Protein AF-A0A5T0M718-F1 (afdb_monomer_lite)

Structure (mmCIF, N/CA/C/O backbone):
data_AF-A0A5T0M718-F1
#
_entry.id   AF-A0A5T0M718-F1
#
loop_
_atom_site.group_PDB
_atom_site.id
_atom_site.type_symbol
_atom_site.label_atom_id
_atom_site.label_alt_id
_atom_site.label_comp_id
_atom_site.label_asym_id
_atom_site.label_entity_id
_atom_site.label_seq_id
_atom_site.pdbx_PDB_ins_code
_atom_site.Cartn_x
_atom_site.Cartn_y
_atom_site.Cartn_z
_atom_site.occupancy
_atom_site.B_iso_or_equiv
_atom_site.auth_seq_id
_atom_site.auth_comp_id
_atom_site.auth_asym_id
_atom_site.auth_atom_id
_atom_site.pdbx_PDB_model_num
ATOM 1 N N . TRP A 1 1 ? -5.442 0.316 13.761 1.00 75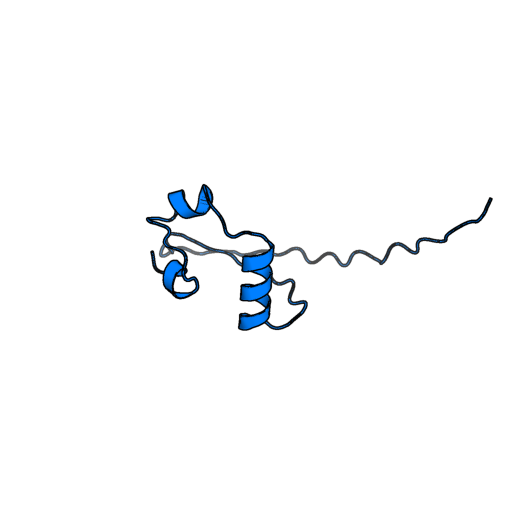.56 1 TRP A N 1
ATOM 2 C CA . TRP A 1 1 ? -5.765 -0.369 12.492 1.00 75.56 1 TRP A CA 1
ATOM 3 C C . TRP A 1 1 ? -4.821 -1.558 12.267 1.00 75.56 1 TRP A C 1
ATOM 5 O O . TRP A 1 1 ? -3.671 -1.463 12.682 1.00 75.56 1 TRP A O 1
ATOM 15 N N . ARG A 1 2 ? -5.279 -2.681 11.674 1.00 78.69 2 ARG A N 1
ATOM 16 C CA . ARG A 1 2 ? -4.508 -3.951 11.577 1.00 78.69 2 ARG A CA 1
ATOM 17 C C . ARG A 1 2 ? -3.205 -3.821 10.784 1.00 78.69 2 ARG A C 1
ATOM 19 O O . ARG A 1 2 ? -2.222 -4.464 11.129 1.00 78.69 2 ARG A O 1
ATOM 26 N N . PHE A 1 3 ? -3.172 -2.950 9.779 1.00 84.12 3 PHE A N 1
ATOM 27 C CA . PHE A 1 3 ? -1.971 -2.709 8.980 1.00 84.12 3 PHE A CA 1
ATOM 28 C C . PHE A 1 3 ? -0.812 -2.121 9.806 1.00 84.12 3 PHE A C 1
ATOM 30 O O . PHE A 1 3 ? 0.349 -2.390 9.511 1.00 84.12 3 PHE A O 1
ATOM 37 N N . ASN A 1 4 ? -1.106 -1.427 10.918 1.00 87.31 4 ASN A N 1
ATOM 38 C CA . ASN A 1 4 ? -0.082 -0.972 11.867 1.00 87.31 4 ASN A CA 1
ATOM 39 C C . ASN A 1 4 ? 0.700 -2.138 12.499 1.00 87.31 4 ASN A C 1
ATOM 41 O O . ASN A 1 4 ? 1.743 -1.905 13.084 1.00 87.31 4 ASN A O 1
ATOM 45 N N . ALA A 1 5 ? 0.247 -3.394 12.417 1.00 86.56 5 ALA A N 1
ATOM 46 C CA . ALA A 1 5 ? 1.048 -4.524 12.900 1.00 86.56 5 ALA A CA 1
ATOM 47 C C . ALA A 1 5 ? 2.349 -4.703 12.094 1.00 86.56 5 ALA A C 1
ATOM 49 O O . ALA A 1 5 ? 3.343 -5.206 12.616 1.00 86.56 5 ALA A O 1
ATOM 50 N N . PHE A 1 6 ? 2.363 -4.263 10.833 1.00 85.19 6 PHE A N 1
ATOM 51 C CA . PHE A 1 6 ? 3.526 -4.369 9.953 1.00 85.19 6 PHE A CA 1
ATOM 52 C C . PHE A 1 6 ? 4.515 -3.207 10.100 1.00 85.19 6 PHE A C 1
ATOM 54 O O . PHE A 1 6 ? 5.666 -3.320 9.675 1.00 85.19 6 PHE A O 1
ATOM 61 N N . PHE A 1 7 ? 4.093 -2.099 10.713 1.00 82.81 7 PHE A N 1
ATOM 62 C CA . PHE A 1 7 ? 4.862 -0.862 10.767 1.00 82.81 7 PHE A CA 1
ATOM 63 C C . PHE A 1 7 ? 4.873 -0.300 12.181 1.00 82.81 7 PHE A C 1
ATOM 65 O O . PHE A 1 7 ? 3.865 -0.274 12.865 1.00 82.81 7 PHE A O 1
ATOM 72 N N . LYS A 1 8 ? 5.994 0.287 12.608 1.00 72.50 8 LYS A N 1
ATOM 73 C CA . LYS A 1 8 ? 6.019 1.056 13.868 1.00 72.50 8 LYS A CA 1
ATOM 74 C C . LYS A 1 8 ? 5.189 2.353 13.800 1.00 72.50 8 LYS A C 1
ATOM 76 O O . LYS A 1 8 ? 5.094 3.068 14.793 1.00 72.50 8 LYS A O 1
ATOM 81 N N . ASN A 1 9 ? 4.611 2.653 12.635 1.00 65.44 9 ASN A N 1
ATOM 82 C CA . ASN A 1 9 ? 3.737 3.791 12.399 1.00 65.44 9 ASN A CA 1
ATOM 83 C C . ASN A 1 9 ? 2.329 3.529 12.949 1.00 65.44 9 ASN A C 1
ATOM 85 O O . ASN A 1 9 ? 1.860 2.391 12.983 1.00 65.44 9 ASN A O 1
ATOM 89 N N . LYS A 1 10 ? 1.643 4.590 13.380 1.00 76.06 10 LYS A N 1
ATOM 90 C CA . LYS A 1 10 ? 0.328 4.484 14.025 1.00 76.06 10 LYS A CA 1
ATOM 91 C C . LYS A 1 10 ? -0.724 5.289 13.270 1.00 76.06 10 LYS A C 1
ATOM 93 O O . LYS A 1 10 ? -1.131 6.347 13.742 1.00 76.06 10 LYS A O 1
ATOM 98 N N . TRP A 1 11 ? -1.191 4.767 12.135 1.00 91.38 11 TRP A N 1
ATOM 99 C CA . TRP A 1 11 ? -2.409 5.298 11.518 1.00 91.38 11 TRP A CA 1
ATOM 100 C C . TRP A 1 11 ? -3.606 5.031 12.419 1.00 91.38 11 TRP A C 1
ATOM 102 O O . TRP A 1 11 ? -3.748 3.928 12.971 1.00 91.38 11 TRP A O 1
ATOM 112 N N . LYS A 1 12 ? -4.469 6.031 12.582 1.00 91.62 12 LYS A N 1
ATOM 113 C CA . LYS A 1 12 ? -5.673 5.889 13.412 1.00 91.62 12 LYS A CA 1
ATOM 114 C C . LYS A 1 12 ? -6.704 4.991 12.725 1.00 91.62 12 LYS A C 1
ATOM 116 O O . LYS A 1 12 ? -7.174 4.023 13.326 1.00 91.62 12 LYS A O 1
ATOM 121 N N . ASN A 1 13 ? -6.985 5.272 11.457 1.00 91.06 13 ASN A N 1
ATOM 122 C CA . ASN A 1 13 ? -7.940 4.574 10.596 1.00 91.06 13 ASN A CA 1
ATOM 123 C C . ASN A 1 13 ? -7.422 4.529 9.141 1.00 91.06 13 ASN A C 1
ATOM 125 O O . ASN A 1 13 ? -6.302 4.969 8.870 1.00 91.06 13 ASN A O 1
ATOM 129 N N . PHE A 1 14 ? -8.211 3.974 8.218 1.00 91.06 14 PHE A N 1
ATOM 130 C CA . PHE A 1 14 ? -7.829 3.875 6.806 1.00 91.06 14 PHE A CA 1
ATOM 131 C C . PHE A 1 14 ? -7.696 5.248 6.133 1.00 91.06 14 PHE A C 1
ATOM 133 O O . PHE A 1 14 ? -6.759 5.477 5.375 1.00 91.06 14 PHE A O 1
ATOM 140 N N . GLU A 1 15 ? -8.566 6.203 6.462 1.00 92.75 15 GLU A N 1
ATOM 141 C CA . GLU A 1 15 ? -8.501 7.568 5.920 1.00 92.75 15 GLU A CA 1
ATOM 142 C C . GLU A 1 15 ? -7.203 8.296 6.306 1.00 92.75 15 GLU A C 1
ATOM 144 O O . GLU A 1 15 ? -6.603 8.989 5.485 1.00 92.75 15 GLU A O 1
ATOM 149 N N . ASP A 1 16 ? -6.744 8.135 7.549 1.00 93.19 16 ASP A N 1
ATOM 150 C CA . ASP A 1 16 ? -5.465 8.675 8.026 1.00 93.19 16 ASP A CA 1
ATOM 151 C C . ASP A 1 16 ? -4.281 8.037 7.281 1.00 93.19 16 ASP A C 1
ATOM 153 O O . ASP A 1 16 ? -3.304 8.721 6.973 1.00 93.19 16 ASP A O 1
ATOM 157 N N . PHE A 1 17 ? -4.393 6.754 6.915 1.00 91.50 17 PHE A N 1
ATOM 158 C CA . PHE A 1 17 ? -3.432 6.083 6.037 1.00 91.50 17 PHE A CA 1
ATOM 159 C C . PHE A 1 17 ? -3.407 6.675 4.628 1.00 91.50 17 PHE A C 1
ATOM 161 O O . PHE A 1 17 ? -2.324 6.984 4.136 1.00 91.50 17 PHE A O 1
ATOM 168 N N . LEU A 1 18 ? -4.565 6.916 4.009 1.00 90.88 18 LEU A N 1
ATOM 169 C CA . LEU A 1 18 ? -4.633 7.537 2.681 1.00 90.88 18 LEU A CA 1
ATOM 170 C C . LEU A 1 18 ? -4.046 8.956 2.666 1.00 90.88 18 LEU A C 1
ATOM 172 O O . LEU A 1 18 ? -3.388 9.342 1.704 1.00 90.88 18 LEU A O 1
ATOM 176 N N . LYS A 1 19 ? -4.251 9.731 3.739 1.00 94.19 19 LYS A N 1
ATOM 177 C CA . LYS A 1 19 ? -3.701 11.093 3.872 1.00 94.19 19 LYS A CA 1
ATOM 178 C C . LYS A 1 19 ? -2.195 11.109 4.121 1.00 94.19 19 LYS A C 1
ATOM 180 O O . LYS A 1 19 ? -1.531 12.086 3.778 1.00 94.19 19 LYS A O 1
ATOM 185 N N . LYS A 1 20 ? -1.663 10.078 4.777 1.00 91.69 20 LYS A N 1
ATOM 186 C CA . LYS A 1 20 ? -0.252 9.979 5.172 1.00 91.69 20 LYS A CA 1
ATOM 187 C C . LYS A 1 20 ? 0.286 8.585 4.853 1.00 91.69 20 LYS A C 1
ATOM 189 O O . LYS A 1 20 ? 0.594 7.841 5.787 1.00 91.69 20 LYS A O 1
ATOM 194 N N . PRO A 1 21 ? 0.392 8.208 3.570 1.00 90.31 21 PRO A N 1
ATOM 195 C CA . PRO A 1 21 ? 0.853 6.879 3.195 1.00 90.31 21 PRO A CA 1
ATOM 196 C C . PRO A 1 21 ? 2.313 6.661 3.615 1.00 90.31 21 PRO A C 1
ATOM 198 O O . PRO A 1 21 ? 3.008 7.565 4.088 1.00 90.31 21 PRO A O 1
ATOM 201 N N . LEU A 1 22 ? 2.794 5.429 3.451 1.00 89.56 22 LEU A N 1
ATOM 202 C CA . LEU A 1 22 ? 4.215 5.130 3.611 1.00 89.56 22 LEU A CA 1
ATOM 203 C C . LEU A 1 22 ? 5.051 5.984 2.658 1.00 89.56 22 LEU A C 1
ATOM 205 O O . LEU A 1 22 ? 4.658 6.234 1.522 1.00 89.56 22 LEU A O 1
ATOM 209 N N . SER A 1 23 ? 6.246 6.375 3.100 1.00 90.44 23 SER A N 1
ATOM 210 C CA . SER A 1 23 ? 7.247 6.846 2.151 1.00 90.44 23 SER A CA 1
ATOM 211 C C . SER A 1 23 ? 7.656 5.693 1.233 1.00 90.44 23 SER A C 1
ATOM 213 O O . SER A 1 23 ? 7.735 4.542 1.672 1.00 90.44 23 SER A O 1
ATOM 215 N N . VAL A 1 24 ? 7.990 6.009 -0.021 1.00 89.38 24 VAL A N 1
ATOM 216 C CA . VAL A 1 24 ? 8.430 5.024 -1.027 1.00 89.38 24 VAL A CA 1
ATOM 217 C C . VAL A 1 24 ? 9.561 4.137 -0.489 1.00 89.38 24 VAL A C 1
ATOM 219 O O . VAL A 1 24 ? 9.546 2.923 -0.650 1.00 89.38 24 VAL A O 1
ATOM 222 N N . GLN A 1 25 ? 10.519 4.713 0.243 1.00 90.69 25 GLN A N 1
ATOM 223 C CA . GLN A 1 25 ? 11.617 3.954 0.853 1.00 90.69 25 GLN A CA 1
ATOM 224 C C . GLN A 1 25 ? 11.138 2.949 1.914 1.00 90.69 25 GLN A C 1
ATOM 226 O O . GLN A 1 25 ? 11.635 1.822 1.972 1.00 90.69 25 GLN A O 1
ATOM 231 N N . ALA A 1 26 ? 10.185 3.345 2.765 1.00 89.69 26 ALA A N 1
ATOM 232 C CA . ALA A 1 26 ? 9.632 2.466 3.789 1.00 89.69 26 ALA A CA 1
ATOM 233 C C . ALA A 1 26 ? 8.806 1.336 3.162 1.00 89.69 26 ALA A C 1
ATOM 235 O O . ALA A 1 26 ? 8.906 0.190 3.607 1.00 89.69 26 ALA A O 1
ATOM 236 N N . GLU A 1 27 ? 8.050 1.647 2.108 1.00 89.19 27 GLU A N 1
ATOM 237 C CA . GLU A 1 27 ? 7.320 0.663 1.317 1.00 89.19 27 GLU A CA 1
ATOM 238 C C . GLU A 1 27 ? 8.278 -0.336 0.657 1.00 89.19 27 GLU A C 1
ATOM 240 O O . GLU A 1 27 ? 8.138 -1.531 0.892 1.00 89.19 27 GLU A O 1
ATOM 245 N N . ILE A 1 28 ? 9.302 0.118 -0.077 1.00 89.38 28 ILE A N 1
ATOM 246 C CA . ILE A 1 28 ? 10.297 -0.760 -0.723 1.00 89.38 28 ILE A CA 1
ATOM 247 C C . ILE A 1 28 ? 10.971 -1.672 0.305 1.00 89.38 28 ILE A C 1
ATOM 249 O O . ILE A 1 28 ? 11.087 -2.878 0.085 1.00 89.38 28 ILE A O 1
ATOM 253 N N . LYS A 1 29 ? 11.380 -1.129 1.459 1.00 90.31 29 LYS A N 1
ATOM 254 C CA . LYS A 1 29 ? 11.995 -1.923 2.532 1.00 90.31 29 LYS A CA 1
ATOM 255 C C . LYS A 1 29 ? 11.046 -3.001 3.057 1.00 90.31 29 LYS A C 1
ATOM 257 O O . LYS A 1 29 ? 11.473 -4.129 3.303 1.00 90.31 29 LYS A O 1
ATOM 262 N N . TRP A 1 30 ? 9.774 -2.661 3.240 1.00 89.94 30 TRP A N 1
ATOM 263 C CA . TRP A 1 30 ? 8.751 -3.608 3.670 1.00 89.94 30 TRP A CA 1
ATOM 264 C C . TRP A 1 30 ? 8.445 -4.659 2.594 1.00 89.94 30 TRP A C 1
ATOM 266 O O . TRP A 1 30 ? 8.409 -5.848 2.914 1.00 89.94 30 TRP A O 1
ATOM 276 N N . ARG A 1 31 ? 8.337 -4.254 1.321 1.00 90.00 31 ARG A N 1
ATOM 277 C CA . ARG A 1 31 ? 8.134 -5.149 0.172 1.00 90.00 31 ARG A CA 1
ATOM 278 C C . ARG A 1 31 ? 9.273 -6.152 0.041 1.00 90.00 31 ARG A C 1
ATOM 280 O O . ARG A 1 31 ? 9.014 -7.349 0.010 1.00 90.00 31 ARG A O 1
ATOM 287 N N . ASN A 1 32 ? 10.519 -5.686 0.081 1.00 91.38 32 ASN A N 1
ATOM 288 C CA . ASN A 1 32 ? 11.697 -6.552 0.009 1.00 91.38 32 ASN A CA 1
ATOM 289 C C . ASN A 1 32 ? 11.739 -7.568 1.160 1.00 91.38 32 ASN A C 1
ATOM 291 O O . ASN A 1 32 ? 12.145 -8.709 0.957 1.00 91.38 32 ASN A O 1
ATOM 295 N N . LYS A 1 33 ? 11.291 -7.175 2.362 1.00 90.19 33 LYS A N 1
ATOM 296 C CA . LYS A 1 33 ? 11.239 -8.069 3.527 1.00 90.19 33 LYS A CA 1
ATOM 297 C C . LYS A 1 33 ? 10.204 -9.190 3.370 1.00 90.19 33 LYS A C 1
ATOM 299 O O . LYS A 1 33 ? 10.451 -10.289 3.853 1.00 90.19 33 LYS A O 1
ATOM 304 N N . LEU A 1 34 ? 9.048 -8.909 2.768 1.00 88.38 34 LEU A N 1
ATOM 305 C CA . LEU A 1 34 ? 7.951 -9.879 2.644 1.00 88.38 34 LEU A CA 1
ATOM 306 C C . LEU A 1 34 ? 8.005 -10.713 1.363 1.00 88.38 34 LEU A C 1
ATOM 308 O O . LEU A 1 34 ? 7.638 -11.883 1.389 1.00 88.38 34 LEU A O 1
ATOM 312 N N . PHE A 1 35 ? 8.430 -10.112 0.253 1.00 88.06 35 PHE A N 1
ATOM 313 C CA . PHE A 1 35 ? 8.269 -10.676 -1.088 1.00 88.06 35 PHE A CA 1
ATOM 314 C C . PHE A 1 35 ? 9.594 -10.901 -1.830 1.00 88.06 35 PHE A C 1
ATOM 316 O O . PHE A 1 35 ? 9.575 -11.377 -2.965 1.00 88.06 35 PHE A O 1
ATOM 323 N N . GLY A 1 36 ? 10.727 -10.560 -1.205 1.00 86.56 36 GLY A N 1
ATOM 324 C CA . GLY A 1 36 ? 12.053 -10.611 -1.818 1.00 86.56 36 GLY A CA 1
ATOM 325 C C . GLY A 1 36 ? 12.371 -9.393 -2.690 1.00 86.56 36 GLY A C 1
ATOM 326 O O . GLY A 1 36 ? 11.526 -8.536 -2.958 1.00 86.56 36 GLY A O 1
ATOM 327 N N . THR A 1 37 ? 13.630 -9.293 -3.108 1.00 84.69 37 THR A N 1
ATOM 328 C CA . THR A 1 37 ? 14.143 -8.201 -3.944 1.00 84.69 37 THR A CA 1
ATOM 329 C C . THR A 1 37 ? 13.518 -8.231 -5.341 1.00 84.69 37 THR A C 1
ATOM 331 O O . THR A 1 37 ? 13.291 -9.303 -5.891 1.00 84.69 37 THR A O 1
ATOM 334 N N . TYR A 1 38 ? 13.269 -7.055 -5.930 1.00 75.94 38 TYR A N 1
ATOM 335 C CA . TYR A 1 38 ? 12.719 -6.886 -7.290 1.00 75.94 38 TYR A CA 1
ATOM 336 C C . TYR A 1 38 ? 11.327 -7.479 -7.535 1.00 75.94 38 TYR A C 1
ATOM 338 O O . TYR A 1 38 ? 10.882 -7.551 -8.678 1.00 75.94 38 TYR A O 1
ATOM 346 N N . ASN A 1 39 ? 10.589 -7.857 -6.492 1.00 80.50 39 ASN A N 1
ATOM 347 C CA . ASN A 1 39 ? 9.201 -8.241 -6.681 1.00 80.50 39 ASN A CA 1
ATOM 348 C C . ASN A 1 39 ? 8.398 -7.010 -7.140 1.00 80.50 39 ASN A C 1
ATOM 350 O O . ASN A 1 39 ? 8.382 -5.994 -6.447 1.00 80.50 39 ASN A O 1
ATOM 354 N N . LEU A 1 40 ? 7.738 -7.079 -8.297 1.00 79.31 40 LEU A N 1
ATOM 355 C CA . LEU A 1 40 ? 6.908 -6.001 -8.861 1.00 79.31 40 LEU A CA 1
ATOM 356 C C . LEU A 1 40 ? 5.406 -6.279 -8.720 1.00 79.31 40 LEU A C 1
ATOM 358 O O . LEU A 1 40 ? 4.585 -5.566 -9.289 1.00 79.31 40 LEU A O 1
ATOM 362 N N . SER A 1 41 ? 5.035 -7.297 -7.940 1.00 82.00 41 SER A N 1
ATOM 363 C CA . SER A 1 41 ? 3.632 -7.631 -7.715 1.00 82.00 41 SER A CA 1
ATOM 364 C C . SER A 1 41 ? 2.909 -6.462 -7.037 1.00 82.00 41 SER A C 1
ATOM 366 O O . SER A 1 41 ? 3.454 -5.874 -6.087 1.00 82.00 41 SER A O 1
ATOM 368 N N . PRO A 1 42 ? 1.694 -6.121 -7.496 1.00 83.56 42 PRO A N 1
ATOM 369 C CA . PRO A 1 42 ? 0.891 -5.083 -6.873 1.00 83.56 42 PRO A CA 1
ATOM 370 C C . PRO A 1 42 ? 0.484 -5.500 -5.458 1.00 83.56 42 PRO A C 1
ATOM 372 O O . PRO A 1 42 ? 0.255 -6.677 -5.177 1.00 83.56 42 PRO A O 1
ATOM 375 N N . ILE A 1 43 ? 0.365 -4.519 -4.566 1.00 85.94 43 ILE A N 1
ATOM 376 C CA . ILE A 1 43 ? -0.143 -4.717 -3.208 1.00 85.94 43 ILE A CA 1
ATOM 377 C C . ILE A 1 43 ? -1.438 -3.934 -3.084 1.00 85.94 43 ILE A C 1
ATOM 379 O O . ILE A 1 43 ? -1.449 -2.711 -3.194 1.00 85.94 43 ILE A O 1
ATOM 383 N N . ILE A 1 44 ? -2.531 -4.656 -2.858 1.00 87.31 44 ILE A N 1
ATOM 384 C CA . ILE A 1 44 ? -3.869 -4.083 -2.743 1.00 87.31 44 ILE A CA 1
ATOM 385 C C . ILE A 1 44 ? -4.253 -4.084 -1.266 1.00 87.31 44 ILE A C 1
ATOM 387 O O . ILE A 1 44 ? -4.239 -5.127 -0.613 1.00 87.31 44 ILE A O 1
ATOM 391 N N . ILE A 1 45 ? -4.589 -2.909 -0.736 1.00 87.12 45 ILE A N 1
ATOM 392 C CA . ILE A 1 45 ? -4.999 -2.727 0.658 1.00 87.12 45 ILE A CA 1
ATOM 393 C C . ILE A 1 45 ? -6.459 -2.277 0.659 1.00 87.12 45 ILE A C 1
ATOM 395 O O . ILE A 1 45 ? -6.790 -1.236 0.099 1.00 87.12 45 ILE A O 1
ATOM 399 N N . LEU A 1 46 ? -7.321 -3.060 1.304 1.00 87.50 46 LEU A N 1
ATOM 400 C CA . LEU A 1 46 ? -8.746 -2.771 1.465 1.00 87.50 46 LEU A CA 1
ATOM 401 C C . LEU A 1 46 ? -9.048 -2.503 2.942 1.00 87.50 46 LEU A C 1
ATOM 403 O O . LEU A 1 46 ? -8.541 -3.210 3.814 1.00 87.50 46 LEU A O 1
ATOM 407 N N . GLU A 1 47 ? -9.882 -1.501 3.228 1.00 87.75 47 GLU A N 1
ATOM 408 C CA . GLU A 1 47 ? -10.342 -1.235 4.597 1.00 87.75 47 GLU A CA 1
ATOM 409 C C . GLU A 1 47 ? -11.249 -2.357 5.109 1.00 87.75 47 GLU A C 1
ATOM 411 O O . GLU A 1 47 ? -11.037 -2.877 6.204 1.00 87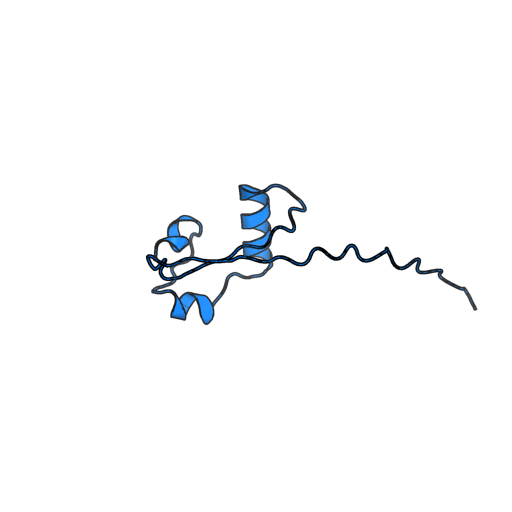.75 47 GLU A O 1
ATOM 416 N N . ASN A 1 48 ? -12.223 -2.746 4.282 1.00 86.88 48 ASN A N 1
ATOM 417 C CA . ASN A 1 48 ? -13.205 -3.777 4.572 1.00 86.88 48 ASN A CA 1
ATOM 418 C C . ASN A 1 48 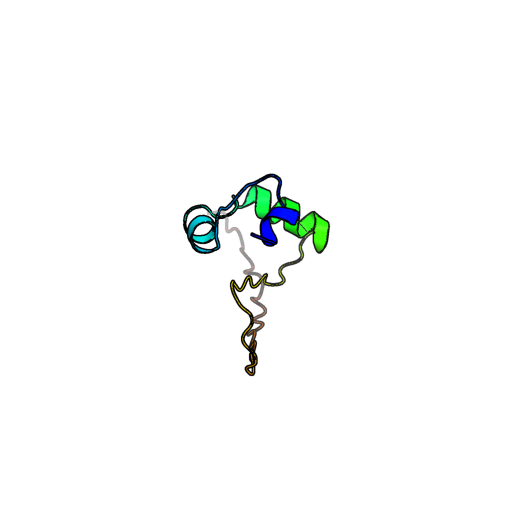? -13.286 -4.758 3.400 1.00 86.88 48 ASN A C 1
ATOM 420 O O . ASN A 1 48 ? -13.314 -4.353 2.238 1.00 86.88 48 ASN A O 1
ATOM 424 N N . ILE A 1 49 ? -13.357 -6.049 3.722 1.00 87.56 49 ILE A N 1
ATOM 425 C CA . ILE A 1 49 ? -13.673 -7.107 2.762 1.00 87.56 49 ILE A CA 1
ATOM 426 C C . ILE A 1 49 ? -15.148 -7.438 2.960 1.00 87.56 49 ILE A C 1
ATOM 428 O O . ILE A 1 49 ? -15.546 -7.937 4.012 1.00 87.56 49 ILE A O 1
ATOM 432 N N . LEU A 1 50 ? -15.959 -7.102 1.967 1.00 91.19 50 LEU A N 1
ATOM 433 C CA . LEU A 1 50 ? -17.383 -7.396 1.937 1.00 91.19 50 LEU A CA 1
ATOM 434 C C . LEU A 1 50 ? -17.589 -8.839 1.449 1.00 91.19 50 LEU A C 1
ATOM 436 O O . LEU A 1 50 ? -16.753 -9.359 0.710 1.00 91.19 50 LEU A O 1
ATOM 440 N N . PRO A 1 51 ? -18.687 -9.512 1.829 1.00 90.94 51 PRO A N 1
ATOM 441 C CA . PRO A 1 51 ? -19.027 -10.836 1.314 1.00 90.94 51 PRO A CA 1
ATOM 442 C C . PRO A 1 51 ? -19.568 -10.724 -0.122 1.00 90.94 51 PRO A C 1
ATOM 444 O O . PRO A 1 51 ? -20.740 -10.974 -0.392 1.00 90.94 51 PRO A O 1
ATOM 447 N N . SER A 1 52 ? -18.715 -10.293 -1.045 1.00 91.00 52 SER A N 1
ATOM 448 C CA . SER A 1 52 ? -19.014 -10.111 -2.461 1.00 91.00 52 SER A CA 1
ATOM 449 C C . SER A 1 52 ? -17.907 -10.715 -3.325 1.00 91.00 52 SER A C 1
ATOM 451 O O . SER A 1 52 ? -16.824 -11.065 -2.849 1.00 91.00 52 SER A O 1
ATOM 453 N N . ARG A 1 53 ? -18.188 -10.873 -4.621 1.00 90.81 53 ARG A N 1
ATOM 454 C CA . ARG A 1 53 ? -17.185 -11.326 -5.583 1.00 90.81 53 ARG A CA 1
ATOM 455 C C . ARG A 1 53 ? -16.257 -10.165 -5.929 1.00 90.81 53 ARG A C 1
ATOM 457 O O . ARG A 1 53 ? -16.708 -9.150 -6.450 1.00 90.81 53 ARG A O 1
ATOM 464 N N . TYR A 1 54 ? -14.967 -10.361 -5.687 1.00 89.44 54 TYR A N 1
ATOM 465 C CA . TYR A 1 54 ? -13.906 -9.485 -6.169 1.00 89.44 54 TYR A CA 1
ATOM 466 C C . TYR A 1 54 ? -13.272 -10.113 -7.405 1.00 89.44 54 TYR A C 1
ATOM 468 O O . TYR A 1 54 ? -12.904 -11.287 -7.388 1.00 89.44 54 TYR A O 1
ATOM 476 N N . GLU A 1 55 ? -13.141 -9.337 -8.472 1.00 89.81 55 GLU A N 1
ATOM 477 C CA . GLU A 1 55 ? -12.426 -9.736 -9.678 1.00 89.81 55 GLU A CA 1
ATOM 478 C C . GLU A 1 55 ? -11.212 -8.821 -9.845 1.00 89.81 55 GLU A C 1
ATOM 480 O O . GLU A 1 55 ? -11.346 -7.599 -9.888 1.00 89.81 55 GLU A O 1
ATOM 485 N N . VAL A 1 56 ? -10.016 -9.415 -9.873 1.00 85.25 56 VAL A N 1
ATOM 486 C CA . VAL A 1 56 ? -8.751 -8.695 -10.057 1.00 85.25 56 VAL A CA 1
ATOM 487 C C . VAL A 1 56 ? -8.197 -9.087 -11.418 1.00 85.25 56 VAL A C 1
ATOM 489 O O . VAL A 1 56 ? -7.736 -10.210 -11.603 1.00 85.25 56 VAL A O 1
ATOM 492 N N . ILE A 1 57 ? -8.254 -8.159 -12.371 1.00 85.56 57 ILE A N 1
ATOM 493 C CA . ILE A 1 57 ? -7.719 -8.348 -13.721 1.00 85.56 57 ILE A CA 1
ATOM 494 C C . ILE A 1 57 ? -6.446 -7.513 -13.829 1.00 85.56 57 ILE A C 1
ATOM 496 O O . ILE A 1 57 ? -6.492 -6.287 -13.754 1.00 85.56 57 ILE A O 1
ATOM 500 N N . ALA A 1 58 ? -5.305 -8.178 -13.994 1.00 77.50 58 ALA A N 1
ATOM 501 C CA . ALA A 1 58 ? -4.025 -7.528 -14.240 1.00 77.50 58 ALA A CA 1
ATOM 502 C C . ALA A 1 58 ? -3.648 -7.712 -15.712 1.00 77.50 58 ALA A C 1
ATOM 504 O O . ALA A 1 58 ? -3.486 -8.838 -16.182 1.00 77.50 58 ALA A O 1
ATOM 505 N N . LYS A 1 59 ? -3.497 -6.607 -16.443 1.00 77.38 59 LYS A N 1
ATOM 506 C CA . LYS A 1 59 ? -2.946 -6.639 -17.798 1.00 77.38 59 LYS A CA 1
ATOM 507 C C . LYS A 1 59 ? -1.423 -6.662 -17.684 1.00 77.38 59 LYS A C 1
ATOM 509 O O . LYS A 1 59 ? -0.824 -5.673 -17.275 1.00 77.38 59 LYS A O 1
ATOM 514 N N . SER A 1 60 ? -0.805 -7.798 -17.991 1.00 71.38 60 SER A N 1
ATOM 515 C CA . SER A 1 60 ? 0.653 -7.897 -18.070 1.00 71.38 60 SER A CA 1
ATOM 516 C C . SER A 1 60 ? 1.085 -7.495 -19.476 1.00 71.38 60 SER A C 1
ATOM 518 O O . SER A 1 60 ? 0.852 -8.225 -20.435 1.00 71.38 60 SER A O 1
ATOM 520 N N . GLU A 1 61 ? 1.656 -6.301 -19.598 1.00 75.75 61 GLU A N 1
ATOM 521 C CA . GLU A 1 61 ? 2.332 -5.859 -20.815 1.00 75.75 61 GLU A CA 1
ATOM 522 C C . GLU A 1 61 ? 3.836 -6.016 -20.597 1.00 75.75 61 GLU A C 1
ATOM 524 O O . GLU A 1 61 ? 4.393 -5.496 -19.629 1.00 75.75 61 GLU A O 1
ATOM 529 N N . ILE A 1 62 ? 4.493 -6.772 -21.475 1.00 69.44 62 ILE A N 1
ATOM 530 C CA . ILE A 1 62 ? 5.952 -6.822 -21.524 1.00 69.44 62 ILE A CA 1
ATOM 531 C C . ILE A 1 62 ? 6.369 -5.658 -22.416 1.00 69.44 62 ILE A C 1
ATOM 533 O O . ILE A 1 62 ? 6.212 -5.723 -23.634 1.00 69.44 62 ILE A O 1
ATOM 537 N N . TYR A 1 63 ? 6.858 -4.577 -21.813 1.00 66.38 63 TYR A N 1
ATOM 538 C CA . TYR A 1 63 ? 7.496 -3.511 -22.577 1.00 66.38 63 TYR A CA 1
ATOM 539 C C . TYR A 1 63 ? 8.845 -4.034 -23.064 1.00 66.38 63 TYR A C 1
ATOM 541 O O . TYR A 1 63 ? 9.676 -4.463 -22.262 1.00 66.38 63 TYR A O 1
ATOM 549 N N . HIS A 1 64 ? 9.039 -4.053 -24.382 1.00 58.88 64 HIS A N 1
ATOM 550 C CA . HIS A 1 64 ? 10.352 -4.315 -24.952 1.00 58.88 64 HIS A CA 1
ATOM 551 C C . HIS A 1 64 ? 11.313 -3.237 -24.459 1.00 58.88 64 HIS A C 1
ATOM 553 O O . HIS A 1 64 ? 10.967 -2.056 -24.459 1.00 58.88 64 HIS A O 1
ATOM 559 N N . ASP A 1 65 ? 12.489 -3.664 -24.009 1.00 64.25 65 ASP A N 1
ATOM 560 C CA . ASP A 1 65 ? 13.547 -2.753 -23.598 1.00 64.25 65 ASP A CA 1
ATOM 561 C C . ASP A 1 65 ? 13.824 -1.780 -24.752 1.00 64.25 65 ASP A C 1
ATOM 563 O O . ASP A 1 65 ? 14.027 -2.206 -25.897 1.00 64.25 65 ASP A O 1
ATOM 567 N N . ASN A 1 66 ? 13.762 -0.477 -24.483 1.00 64.06 66 ASN A N 1
ATOM 568 C CA . ASN A 1 66 ? 14.120 0.510 -25.489 1.00 64.06 66 ASN A CA 1
ATOM 569 C C . ASN A 1 66 ? 15.632 0.381 -25.687 1.00 64.06 66 ASN A C 1
ATOM 571 O O . ASN A 1 66 ? 16.403 0.757 -24.808 1.00 64.06 66 ASN A O 1
ATOM 575 N N . GLN A 1 67 ? 16.069 -0.156 -26.829 1.00 65.88 67 GLN A N 1
ATOM 576 C CA . GLN A 1 67 ? 17.472 -0.069 -27.226 1.00 65.88 67 GLN A CA 1
ATOM 577 C C . GLN A 1 67 ? 17.828 1.407 -27.436 1.00 65.88 67 GLN A C 1
ATOM 579 O O .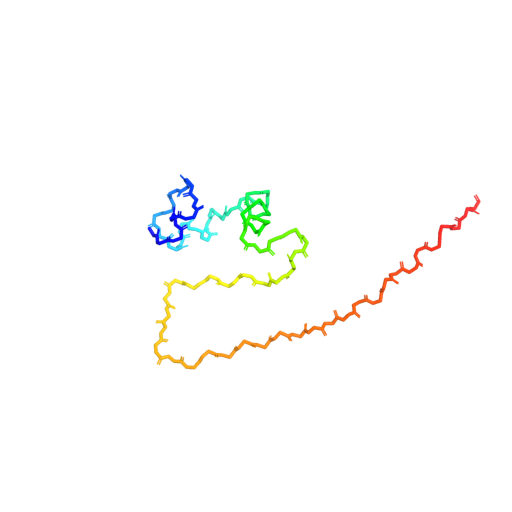 GLN A 1 67 ? 17.652 1.962 -28.521 1.00 65.88 67 GLN A O 1
ATOM 584 N N . GLU A 1 68 ? 18.324 2.058 -26.390 1.00 68.56 68 GLU A N 1
ATOM 585 C CA . GLU A 1 68 ? 18.912 3.386 -26.488 1.00 68.56 68 GLU A CA 1
ATOM 586 C C . GLU A 1 68 ? 20.300 3.261 -27.128 1.00 68.56 68 GLU A C 1
ATOM 588 O O . GLU A 1 68 ? 21.275 2.841 -26.505 1.00 68.56 68 GLU A O 1
ATOM 593 N N . VAL A 1 69 ? 20.394 3.609 -28.412 1.00 69.62 69 VAL A N 1
ATOM 594 C CA . VAL A 1 69 ? 21.678 3.760 -29.101 1.00 69.62 69 VAL A CA 1
ATOM 595 C C . VAL A 1 69 ? 22.160 5.191 -28.882 1.00 69.62 69 VAL A C 1
ATOM 597 O O . VAL A 1 69 ? 21.613 6.139 -29.443 1.00 69.62 69 VAL A O 1
ATOM 600 N N . LEU A 1 70 ? 23.205 5.357 -28.072 1.00 75.31 70 LEU A N 1
ATOM 601 C CA . LEU A 1 70 ? 23.918 6.627 -27.945 1.00 75.31 70 LEU A CA 1
ATOM 602 C C . LEU A 1 70 ? 24.671 6.920 -29.250 1.00 75.31 70 LEU A C 1
ATOM 604 O O . LEU A 1 70 ? 25.706 6.314 -29.529 1.00 75.31 70 LEU A O 1
ATOM 608 N N . VAL A 1 71 ? 24.167 7.862 -30.048 1.00 72.19 71 VAL A N 1
ATOM 609 C CA . VAL A 1 71 ? 24.879 8.387 -31.222 1.00 72.19 71 VAL A CA 1
ATOM 610 C C . VAL A 1 71 ? 25.696 9.602 -30.789 1.00 72.19 71 VAL A C 1
ATOM 612 O O . VAL A 1 71 ? 25.145 10.597 -30.322 1.00 72.19 71 VAL A O 1
ATOM 615 N N . LYS A 1 72 ? 27.022 9.520 -30.930 1.00 69.81 72 LYS A N 1
ATOM 616 C CA . LYS A 1 72 ? 27.925 10.655 -30.718 1.00 69.81 72 LYS A CA 1
ATOM 617 C C . LYS A 1 72 ? 27.927 11.512 -31.987 1.00 69.81 72 LYS A C 1
ATOM 619 O O . LYS A 1 72 ? 28.286 11.000 -33.045 1.00 69.81 72 LYS A O 1
ATOM 62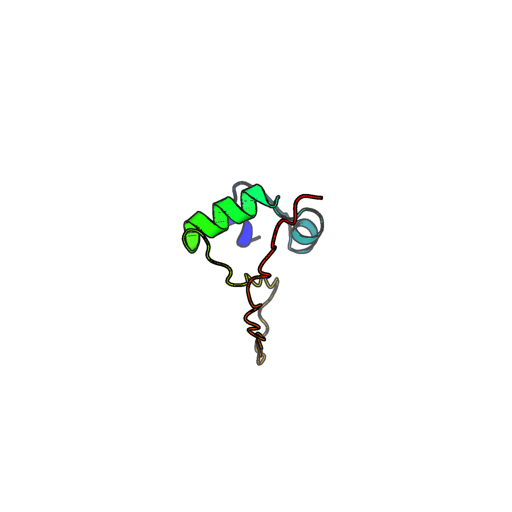4 N N . ILE A 1 73 ? 27.494 12.766 -31.867 1.00 65.25 73 ILE A N 1
ATOM 625 C CA . ILE A 1 73 ? 27.583 13.791 -32.921 1.00 65.25 73 ILE A CA 1
ATOM 626 C C . ILE A 1 73 ? 28.943 14.481 -32.817 1.00 65.25 73 ILE A C 1
ATOM 628 O O . ILE A 1 73 ? 29.378 14.725 -31.665 1.00 65.25 73 ILE A O 1
#

pLDDT: mean 83.13, std 9.07, range [58.88, 94.19]

Organism: Campylobacter jejuni (NCBI:txid197)

Sequ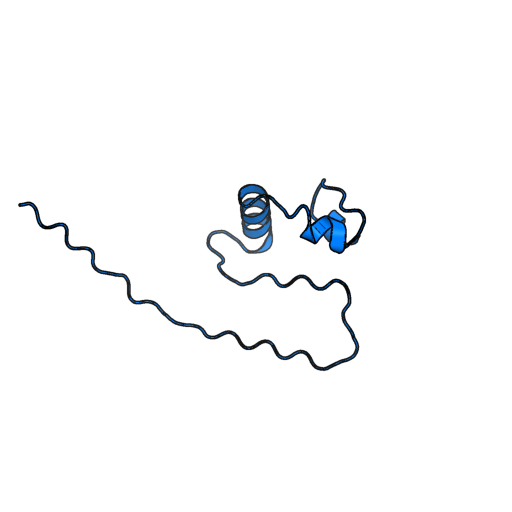ence (73 aa):
WRFNAFFKNKWKNFEDFLKKPLSVQAEIKWRNKLFGTYNLSPIIILENILPSRYEVIAKSEIYHDNQEVLVKI

Foldseek 3Di:
DVVCVLDVDDQPAVVSCVVPPDDPVVVQVSCCVPPNPPDPDDDDDDRDDDPDDDDDDDDDDDDDDPPDDDDDD

Secondary structure (DSSP, 8-state):
-GGGGSSS---SSHHHHHHSPPPHHHHHHHHHHHH-TT--------S---SS----------PPP--------

Radius of gyration: 18.13 Å; chains: 1; bounding box: 47×25×47 Å